Protein AF-A0A951Z8T1-F1 (afdb_monomer_lite)

Radius of gyration: 26.81 Å; chains: 1; bounding box: 50×20×74 Å

Sequence (76 aa):
MMRAENGLFRMGDGGEAAADAGVHIANGTLETSNVNATAALVEMIEIARAYEMQVRAMHAADENAQASASLMRSGG

Secondary structure (DSSP, 8-state):
-EE-TTS-EE-TTSPPPPPPTT----TT-PPPP---HHHHHHHHHHHHHHHHHHHHHHHHHHHHHHHHHHHHHH--

Foldseek 3Di:
DDQDPVRDDADPVRDDDDDDPPDDDDPPDDDDDPDDPVVVVVVVVVVVVVVVVVVVVVVVVVVVVVVVVVVVVVVD

Structure (mmCIF, N/CA/C/O backbone):
data_AF-A0A951Z8T1-F1
#
_entry.id   AF-A0A951Z8T1-F1
#
loop_
_atom_site.group_PDB
_atom_site.id
_atom_site.type_symbol
_atom_site.label_atom_id
_atom_site.label_alt_id
_atom_site.label_comp_id
_atom_site.label_asym_id
_atom_site.label_entity_id
_atom_site.label_seq_id
_atom_site.pdbx_PDB_ins_code
_atom_site.Cartn_x
_atom_site.Cartn_y
_atom_site.Cartn_z
_atom_site.occupancy
_atom_site.B_iso_or_equiv
_atom_site.auth_seq_id
_atom_site.auth_comp_id
_atom_site.auth_asym_id
_atom_site.auth_atom_id
_atom_site.pdbx_PDB_model_num
ATOM 1 N N . MET A 1 1 ? 18.407 -12.013 -9.892 1.00 75.69 1 MET A N 1
ATOM 2 C CA . MET A 1 1 ? 18.142 -10.613 -10.281 1.00 75.69 1 MET A CA 1
ATOM 3 C C . MET A 1 1 ? 17.487 -9.913 -9.108 1.00 75.69 1 MET A C 1
ATOM 5 O O . MET A 1 1 ? 16.546 -10.463 -8.553 1.00 75.69 1 MET A O 1
ATOM 9 N N . MET A 1 2 ? 17.993 -8.753 -8.712 1.00 83.50 2 MET A N 1
ATOM 10 C CA . MET A 1 2 ? 17.457 -7.913 -7.643 1.00 83.50 2 MET A CA 1
ATOM 11 C C . MET A 1 2 ? 17.262 -6.495 -8.173 1.00 83.50 2 MET A C 1
ATOM 13 O O . MET A 1 2 ? 18.102 -5.992 -8.920 1.00 83.50 2 MET A O 1
ATOM 17 N N . ARG A 1 3 ? 16.149 -5.856 -7.813 1.00 84.25 3 ARG A N 1
ATOM 18 C CA . ARG A 1 3 ? 15.911 -4.445 -8.126 1.00 84.25 3 ARG A CA 1
ATOM 19 C C . ARG A 1 3 ? 16.673 -3.591 -7.114 1.00 84.25 3 ARG A C 1
ATOM 21 O O . ARG A 1 3 ? 16.477 -3.749 -5.914 1.00 84.25 3 ARG A O 1
ATOM 28 N N . ALA A 1 4 ? 17.540 -2.716 -7.603 1.00 83.75 4 ALA A N 1
ATOM 29 C CA . ALA A 1 4 ? 18.230 -1.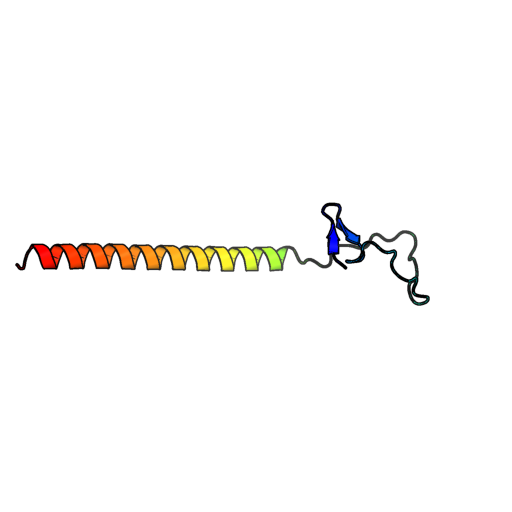728 -6.787 1.00 83.75 4 ALA A CA 1
ATOM 30 C C . ALA A 1 4 ? 17.344 -0.489 -6.565 1.00 83.75 4 ALA A C 1
ATOM 32 O O . ALA A 1 4 ? 16.363 -0.265 -7.277 1.00 83.75 4 ALA A O 1
ATOM 33 N N . GLU A 1 5 ? 17.708 0.336 -5.585 1.00 86.06 5 GLU A N 1
ATOM 34 C CA . GLU A 1 5 ? 16.968 1.550 -5.203 1.00 86.06 5 GLU A CA 1
ATOM 35 C C . GLU A 1 5 ? 16.879 2.584 -6.338 1.00 86.06 5 GLU A C 1
ATOM 37 O O . GLU A 1 5 ? 15.883 3.283 -6.479 1.00 86.06 5 GLU A O 1
ATOM 42 N N . ASN A 1 6 ? 17.874 2.611 -7.229 1.00 83.44 6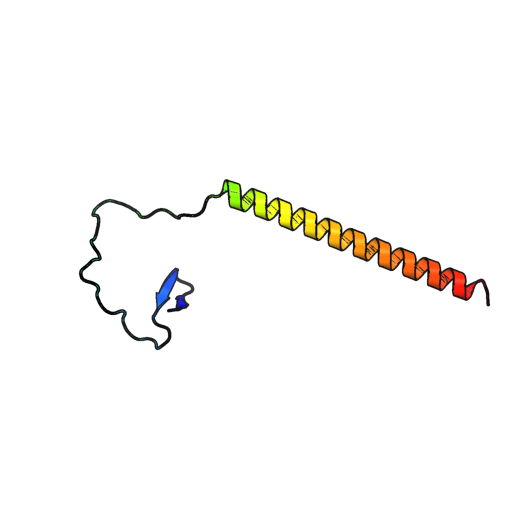 ASN A N 1
ATOM 43 C CA . ASN A 1 6 ? 17.884 3.457 -8.426 1.00 83.44 6 ASN A CA 1
ATOM 44 C C . ASN A 1 6 ? 16.998 2.932 -9.576 1.00 83.44 6 ASN A C 1
ATOM 46 O O . ASN A 1 6 ? 17.046 3.462 -10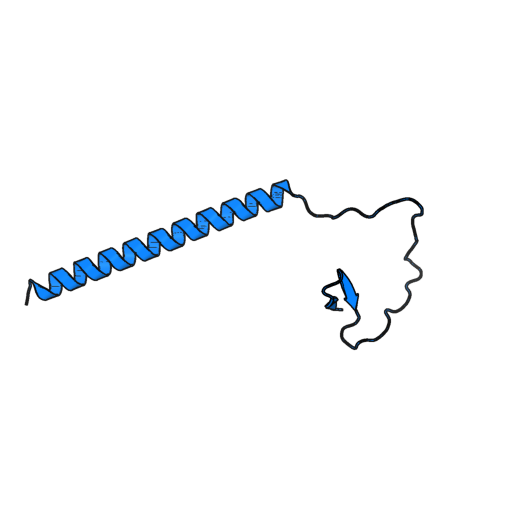.683 1.00 83.44 6 ASN A O 1
ATOM 50 N N . GLY A 1 7 ? 16.229 1.865 -9.346 1.00 78.69 7 GLY A N 1
ATOM 51 C CA . GLY A 1 7 ? 15.311 1.281 -10.319 1.00 78.69 7 GLY A CA 1
ATOM 52 C C . GLY A 1 7 ? 15.949 0.361 -11.362 1.00 78.69 7 GLY A C 1
ATOM 53 O O . GLY A 1 7 ? 15.212 -0.243 -12.144 1.00 78.69 7 GLY A O 1
ATOM 54 N N . LE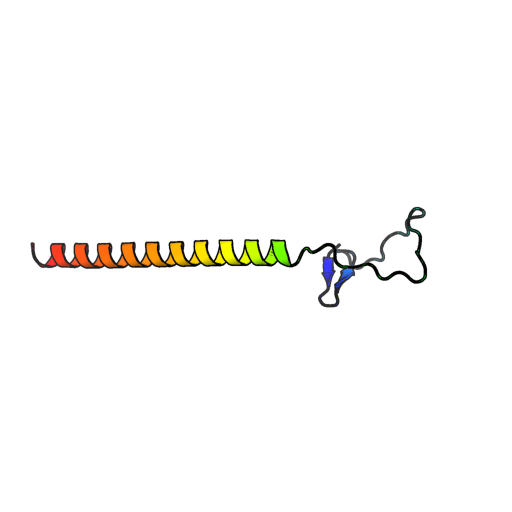U A 1 8 ? 17.277 0.200 -11.352 1.00 83.44 8 LEU A N 1
ATOM 55 C CA . LEU A 1 8 ? 17.987 -0.751 -12.208 1.00 83.44 8 LEU A CA 1
ATOM 56 C C . LEU A 1 8 ? 17.964 -2.156 -11.595 1.00 83.44 8 LEU A C 1
ATOM 58 O O . LEU A 1 8 ? 18.023 -2.326 -10.376 1.00 83.44 8 LEU A O 1
ATOM 62 N N . PHE A 1 9 ? 17.918 -3.183 -12.440 1.00 83.38 9 PHE A N 1
ATOM 63 C CA . PHE A 1 9 ? 18.064 -4.570 -12.001 1.00 83.38 9 PHE A CA 1
ATOM 64 C C . PHE A 1 9 ? 19.533 -4.991 -12.049 1.00 83.38 9 PHE A C 1
ATOM 66 O O . PHE A 1 9 ? 20.245 -4.690 -13.004 1.00 83.38 9 PHE A O 1
ATOM 73 N N . ARG A 1 10 ? 19.986 -5.702 -11.016 1.00 83.81 10 ARG A N 1
ATOM 74 C CA . ARG A 1 10 ? 21.335 -6.274 -10.919 1.00 83.81 10 ARG A CA 1
ATOM 75 C C . ARG A 1 10 ? 21.235 -7.779 -10.755 1.00 83.81 10 ARG A C 1
ATOM 77 O O . ARG A 1 10 ? 20.273 -8.283 -10.170 1.00 83.81 10 ARG A O 1
ATOM 84 N N . MET A 1 11 ? 22.219 -8.513 -11.251 1.00 85.50 11 MET A N 1
ATOM 85 C CA . MET A 1 11 ? 22.260 -9.953 -11.042 1.00 85.50 11 MET A CA 1
ATOM 86 C C . MET A 1 11 ? 22.514 -10.247 -9.552 1.00 85.50 11 MET A C 1
ATOM 88 O O . MET A 1 11 ? 23.116 -9.437 -8.847 1.00 85.50 11 MET A O 1
ATOM 92 N N . GLY A 1 12 ? 21.923 -11.325 -9.023 1.00 77.94 12 GLY A N 1
ATOM 93 C CA . GLY A 1 12 ? 21.909 -11.567 -7.565 1.00 77.94 12 GLY A CA 1
ATOM 94 C C . GLY A 1 12 ? 23.292 -11.898 -6.993 1.00 77.94 12 GLY A C 1
ATOM 95 O O . GLY A 1 12 ? 23.543 -11.699 -5.813 1.00 77.94 12 GLY A O 1
ATOM 96 N N . ASP A 1 13 ? 24.178 -12.359 -7.865 1.00 80.62 13 ASP A N 1
ATOM 97 C CA . ASP A 1 13 ? 25.597 -12.650 -7.675 1.00 80.62 13 ASP A CA 1
ATOM 98 C C . ASP A 1 13 ? 26.509 -11.451 -8.008 1.00 80.62 13 ASP A C 1
ATOM 100 O O . ASP A 1 13 ? 27.726 -11.547 -7.879 1.00 80.62 13 ASP A O 1
ATOM 104 N N . GLY A 1 14 ? 25.940 -10.314 -8.430 1.00 72.75 14 GLY A N 1
ATOM 105 C CA . GLY A 1 14 ? 26.683 -9.112 -8.816 1.00 72.75 14 GLY A CA 1
ATOM 106 C C . GLY A 1 14 ? 27.311 -9.153 -10.215 1.00 72.75 14 GLY A C 1
ATOM 107 O O . GLY A 1 14 ? 27.990 -8.191 -10.575 1.00 72.75 14 GLY A O 1
ATOM 108 N N . GLY A 1 15 ? 27.084 -10.215 -10.997 1.00 78.56 15 GLY A N 1
ATOM 109 C CA . GLY A 1 15 ? 27.582 -10.344 -12.371 1.00 78.56 15 GLY A CA 1
ATOM 110 C C . GLY A 1 15 ? 26.813 -9.506 -13.403 1.00 78.56 15 GLY A C 1
ATOM 111 O O . GLY A 1 15 ? 25.761 -8.929 -13.111 1.00 78.56 15 GLY A O 1
ATOM 112 N N . GLU A 1 16 ? 27.334 -9.456 -14.631 1.00 78.00 16 GLU A N 1
ATOM 113 C CA . GLU A 1 16 ? 26.655 -8.845 -15.783 1.00 78.00 16 GLU A CA 1
ATOM 114 C C . GLU A 1 16 ? 25.664 -9.821 -16.426 1.00 78.00 16 GLU A C 1
ATOM 116 O O . GLU A 1 16 ? 25.944 -11.012 -16.556 1.00 78.00 16 GLU A O 1
ATOM 121 N N . ALA A 1 17 ? 24.504 -9.313 -16.849 1.00 79.69 17 ALA A N 1
ATOM 122 C CA . ALA A 1 17 ? 23.509 -10.122 -17.542 1.00 79.69 17 ALA A CA 1
ATOM 123 C C . ALA A 1 17 ? 24.034 -10.577 -18.912 1.00 79.69 17 ALA A C 1
ATOM 125 O O . ALA A 1 17 ? 24.623 -9.792 -19.654 1.00 79.69 17 ALA A O 1
ATOM 126 N N . ALA A 1 18 ? 23.789 -11.842 -19.261 1.00 81.62 18 ALA A N 1
ATOM 127 C CA . ALA A 1 18 ? 24.133 -12.369 -20.576 1.00 81.62 18 ALA A CA 1
ATOM 128 C C . ALA A 1 18 ? 23.361 -11.619 -21.674 1.00 81.62 18 ALA A C 1
ATOM 130 O O . ALA A 1 18 ? 22.151 -11.418 -21.562 1.00 81.62 18 ALA A O 1
ATOM 131 N N . ALA A 1 19 ? 24.063 -11.215 -22.733 1.00 79.88 19 ALA A N 1
ATOM 132 C CA . ALA A 1 19 ? 23.447 -10.556 -23.877 1.00 79.88 19 ALA A CA 1
ATOM 133 C C . ALA A 1 19 ? 22.569 -11.547 -24.662 1.00 79.88 19 ALA A C 1
ATOM 135 O O . ALA A 1 19 ? 23.033 -12.620 -25.048 1.00 79.88 19 ALA A O 1
ATOM 136 N N . ASP A 1 20 ? 21.315 -11.170 -24.912 1.00 82.19 20 ASP A N 1
ATOM 137 C CA . ASP A 1 20 ? 20.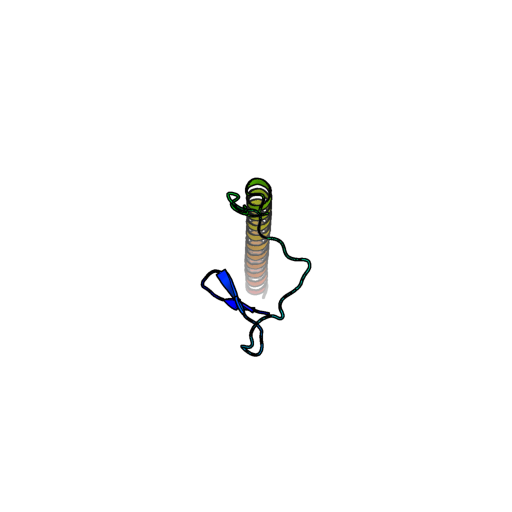362 -11.932 -25.721 1.00 82.19 20 ASP A CA 1
ATOM 138 C C . ASP A 1 20 ? 20.240 -11.308 -27.121 1.00 82.19 20 ASP A C 1
ATOM 140 O O . ASP A 1 20 ? 20.021 -10.104 -27.268 1.00 82.19 20 ASP A O 1
ATOM 144 N N . ALA A 1 21 ? 20.372 -12.141 -28.154 1.00 79.56 21 ALA A N 1
ATOM 145 C CA . ALA A 1 21 ? 20.278 -11.739 -29.554 1.00 79.56 21 ALA A CA 1
ATOM 146 C C . ALA A 1 21 ? 18.850 -11.353 -29.995 1.00 79.56 21 ALA A C 1
ATOM 148 O O . ALA A 1 21 ? 18.698 -10.746 -31.056 1.00 79.56 21 ALA A O 1
ATOM 149 N N . GLY A 1 22 ? 17.816 -11.692 -29.215 1.00 84.81 22 GLY A N 1
ATOM 150 C CA . GLY A 1 22 ? 16.420 -11.330 -29.495 1.00 84.81 22 GLY A CA 1
ATOM 151 C C . GLY A 1 22 ? 16.006 -9.927 -29.032 1.00 84.81 22 GLY A C 1
ATOM 152 O O . GLY A 1 22 ? 14.901 -9.480 -29.344 1.00 84.81 22 GLY A O 1
ATOM 153 N N . VAL A 1 23 ? 16.860 -9.222 -28.284 1.00 80.00 23 VAL A N 1
ATOM 154 C CA . VAL A 1 23 ? 16.554 -7.883 -27.763 1.00 80.00 23 VAL A CA 1
ATOM 155 C C . VAL A 1 23 ? 16.919 -6.824 -28.804 1.00 80.00 23 VAL A C 1
ATOM 157 O O . VAL A 1 23 ? 18.071 -6.697 -29.216 1.00 80.00 23 VAL A O 1
ATOM 160 N N . HIS A 1 24 ? 15.936 -6.019 -29.210 1.00 79.62 24 HIS A N 1
ATOM 161 C CA . HIS A 1 24 ? 16.119 -4.927 -30.166 1.00 79.62 24 HIS A CA 1
ATOM 162 C C . HIS A 1 24 ? 15.778 -3.574 -29.540 1.00 79.62 24 HIS A C 1
ATOM 164 O O . HIS A 1 24 ? 14.795 -3.438 -28.816 1.00 79.62 24 HIS A O 1
ATOM 170 N N . ILE A 1 25 ? 16.583 -2.556 -29.852 1.00 78.44 25 ILE A N 1
ATOM 171 C CA . ILE A 1 25 ? 16.359 -1.185 -29.388 1.00 78.44 25 ILE A CA 1
ATOM 172 C C . ILE A 1 25 ? 15.402 -0.484 -30.356 1.00 78.44 25 ILE A C 1
ATOM 174 O O . ILE A 1 25 ? 15.724 -0.297 -31.529 1.00 78.44 25 ILE A O 1
ATOM 178 N N . ALA A 1 26 ? 14.248 -0.044 -29.857 1.00 78.81 26 ALA A N 1
ATOM 179 C CA . ALA A 1 26 ? 13.373 0.871 -30.581 1.00 78.81 26 ALA A CA 1
ATOM 180 C C . ALA A 1 26 ? 13.825 2.322 -30.322 1.00 78.81 26 ALA A C 1
ATOM 182 O O . ALA A 1 26 ? 13.760 2.813 -29.197 1.00 78.81 26 ALA A O 1
ATOM 183 N N . ASN A 1 27 ? 14.331 3.010 -31.351 1.00 72.62 27 ASN A N 1
ATOM 184 C CA . ASN A 1 27 ? 14.841 4.381 -31.225 1.00 72.62 27 ASN A CA 1
ATOM 185 C C . ASN A 1 27 ? 13.687 5.402 -31.164 1.00 72.62 27 ASN A C 1
ATOM 187 O O . ASN A 1 27 ? 12.730 5.300 -31.929 1.00 72.62 27 ASN A O 1
ATOM 191 N N . GLY A 1 28 ? 13.783 6.392 -30.272 1.00 79.31 28 GLY A N 1
ATOM 192 C CA . GLY A 1 28 ? 12.810 7.485 -30.149 1.00 79.31 28 GLY A CA 1
ATOM 193 C C . GLY A 1 28 ? 11.525 7.160 -29.377 1.00 79.31 28 GLY A C 1
ATOM 194 O O . GLY A 1 28 ? 10.625 7.996 -29.350 1.00 79.31 28 GLY A O 1
ATOM 195 N N . THR A 1 29 ? 11.424 5.989 -28.738 1.00 71.44 29 THR A N 1
ATOM 196 C CA . THR A 1 29 ? 10.290 5.624 -27.873 1.00 71.44 29 THR A CA 1
ATOM 197 C C . THR A 1 29 ? 10.719 5.540 -26.410 1.00 71.44 29 THR A C 1
ATOM 199 O O . THR A 1 29 ? 11.797 5.037 -26.098 1.00 71.44 29 THR A O 1
ATOM 202 N N . LEU A 1 30 ? 9.868 6.033 -25.508 1.00 75.62 30 LEU A N 1
ATOM 203 C CA . LEU A 1 30 ? 10.027 5.878 -24.065 1.00 75.62 30 LEU A CA 1
ATOM 204 C C . LEU A 1 30 ? 9.088 4.765 -23.601 1.00 75.62 30 LEU A C 1
ATOM 206 O O . LEU A 1 30 ? 7.878 4.847 -23.811 1.00 75.62 30 LEU A O 1
ATOM 210 N N . GLU A 1 31 ? 9.639 3.726 -22.982 1.00 75.00 31 GLU A N 1
ATOM 211 C CA . GLU A 1 31 ? 8.832 2.668 -22.381 1.00 75.00 31 GLU A CA 1
ATOM 212 C C . GLU A 1 31 ? 8.073 3.236 -21.176 1.0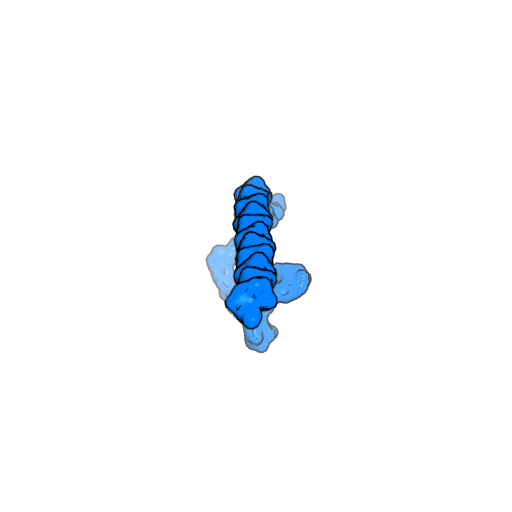0 75.00 31 GLU A C 1
ATOM 214 O O . GLU A 1 31 ? 8.662 3.721 -20.209 1.00 75.00 31 GLU A O 1
ATOM 219 N N . THR A 1 32 ? 6.745 3.236 -21.269 1.00 79.88 32 THR A N 1
ATOM 220 C CA . THR A 1 32 ? 5.876 3.711 -20.193 1.00 79.88 32 THR A CA 1
ATOM 221 C C . THR A 1 32 ? 5.702 2.632 -19.131 1.00 79.88 32 THR A C 1
ATOM 223 O O . THR A 1 32 ? 5.848 1.439 -19.390 1.00 79.88 32 THR A O 1
ATOM 226 N N . SER A 1 33 ? 5.332 3.049 -17.923 1.00 80.88 33 SER A N 1
ATOM 227 C CA . SER A 1 33 ? 4.914 2.111 -16.890 1.00 80.88 33 SER A CA 1
ATOM 228 C C . SER A 1 33 ? 3.707 1.299 -17.365 1.00 80.88 33 SER A C 1
ATOM 230 O O . SER A 1 33 ? 2.771 1.840 -17.954 1.00 80.88 33 SER A O 1
ATOM 232 N N . ASN A 1 34 ? 3.714 0.005 -17.057 1.00 83.69 34 ASN A N 1
ATOM 233 C CA . ASN A 1 34 ? 2.573 -0.888 -17.236 1.00 83.69 34 ASN A CA 1
ATOM 234 C C . ASN A 1 34 ? 1.539 -0.775 -16.094 1.00 83.69 34 ASN A C 1
ATOM 236 O O . ASN A 1 34 ? 0.610 -1.579 -16.029 1.00 83.69 34 ASN A O 1
ATOM 240 N N . VAL A 1 35 ? 1.689 0.194 -15.184 1.00 82.88 35 VAL A N 1
ATOM 241 C CA . VAL A 1 35 ? 0.781 0.398 -14.049 1.00 82.88 35 VAL A CA 1
ATOM 242 C C . VAL A 1 35 ? -0.456 1.186 -14.480 1.00 82.88 35 VAL A C 1
ATOM 244 O O . VAL A 1 35 ? -0.361 2.293 -15.007 1.00 82.88 35 VAL A O 1
ATOM 247 N N . ASN A 1 36 ? -1.639 0.648 -14.177 1.00 87.94 36 ASN A N 1
ATOM 248 C CA . ASN A 1 36 ? -2.899 1.376 -14.293 1.00 87.94 36 ASN A CA 1
ATOM 249 C C . ASN A 1 36 ? -3.204 2.105 -12.975 1.00 87.94 36 ASN A C 1
ATOM 251 O O . ASN A 1 36 ? -3.587 1.485 -11.982 1.00 87.94 36 ASN A O 1
ATOM 255 N N . ALA A 1 37 ? -3.052 3.431 -12.975 1.00 87.88 37 ALA A N 1
ATOM 256 C CA . ALA A 1 37 ? -3.238 4.253 -11.780 1.00 87.88 37 ALA A CA 1
ATOM 257 C C . ALA A 1 37 ? -4.658 4.161 -11.189 1.00 87.88 37 ALA A C 1
ATOM 259 O O . ALA A 1 37 ? -4.817 4.174 -9.972 1.00 87.88 37 ALA A O 1
ATOM 260 N N . THR A 1 38 ? -5.694 4.036 -12.024 1.00 90.12 38 THR A N 1
ATOM 261 C CA . THR A 1 38 ? -7.085 3.943 -11.558 1.00 90.12 38 THR A CA 1
ATOM 262 C C . THR A 1 38 ? -7.335 2.636 -10.817 1.00 90.12 38 THR A C 1
ATOM 264 O O . THR A 1 38 ? -7.916 2.657 -9.736 1.00 90.12 38 THR A O 1
ATOM 267 N N . ALA A 1 39 ? -6.859 1.513 -11.362 1.00 90.62 39 ALA A N 1
ATOM 268 C CA . ALA A 1 39 ? -6.984 0.213 -10.707 1.00 90.62 39 ALA A CA 1
ATOM 269 C C . ALA A 1 39 ? -6.254 0.193 -9.354 1.00 90.62 39 ALA A C 1
ATOM 271 O O . ALA A 1 39 ? -6.833 -0.227 -8.356 1.00 90.62 39 ALA A O 1
ATOM 272 N N . ALA A 1 40 ? -5.037 0.744 -9.299 1.00 91.50 40 ALA A N 1
ATOM 273 C CA . ALA A 1 40 ? -4.264 0.836 -8.061 1.00 91.50 40 ALA A CA 1
ATOM 274 C C . ALA A 1 40 ? -4.961 1.694 -6.987 1.00 91.50 40 ALA A C 1
ATOM 276 O O . ALA A 1 40 ? -4.924 1.365 -5.805 1.00 91.50 40 ALA A O 1
ATOM 277 N N . LEU A 1 41 ? -5.625 2.788 -7.378 1.00 93.94 41 LEU A N 1
ATOM 278 C CA . LEU A 1 41 ? -6.399 3.619 -6.447 1.00 93.94 41 LEU A CA 1
ATOM 279 C C . LEU A 1 41 ? -7.627 2.893 -5.896 1.00 93.94 41 LEU A C 1
ATOM 281 O O . LEU A 1 41 ? -7.923 3.028 -4.710 1.00 93.94 41 LEU A O 1
ATOM 285 N N . VAL A 1 42 ? -8.326 2.116 -6.724 1.00 94.69 42 VAL A N 1
ATOM 286 C CA . VAL A 1 42 ? -9.466 1.307 -6.266 1.00 94.69 42 VAL A CA 1
ATOM 287 C C . VAL A 1 42 ? -9.002 0.250 -5.266 1.00 94.69 42 VAL A C 1
ATOM 289 O O . VAL A 1 42 ? -9.575 0.160 -4.183 1.00 94.69 42 VAL A O 1
ATOM 292 N N . GLU A 1 43 ? -7.917 -0.461 -5.572 1.00 94.62 43 GLU A N 1
ATOM 293 C CA . GLU A 1 43 ? -7.312 -1.441 -4.664 1.00 94.62 43 GLU A CA 1
ATOM 294 C C . GLU A 1 43 ? -6.906 -0.799 -3.325 1.00 94.62 43 GLU A C 1
ATOM 296 O O . GLU A 1 43 ? -7.228 -1.317 -2.255 1.00 94.62 43 GLU A O 1
ATOM 301 N N . MET A 1 44 ? -6.287 0.386 -3.356 1.00 95.75 44 MET A N 1
ATOM 302 C CA . MET A 1 44 ? -5.957 1.131 -2.136 1.00 95.75 44 MET A CA 1
ATOM 303 C C . MET A 1 44 ? -7.199 1.474 -1.297 1.00 95.75 44 MET A C 1
ATOM 305 O O . MET A 1 44 ? -7.161 1.356 -0.070 1.00 95.75 44 MET A O 1
ATOM 309 N N . ILE A 1 45 ? -8.305 1.880 -1.928 1.00 95.44 45 ILE A N 1
ATOM 310 C CA . ILE A 1 45 ? -9.562 2.192 -1.226 1.00 95.44 45 ILE A CA 1
ATOM 311 C C . ILE A 1 45 ? -10.165 0.933 -0.591 1.00 95.44 45 ILE A C 1
ATOM 313 O O . ILE A 1 45 ? -10.663 0.991 0.538 1.00 95.44 45 ILE A O 1
ATOM 317 N N . GLU A 1 46 ? -10.126 -0.199 -1.291 1.00 96.06 46 GLU A N 1
ATOM 318 C CA . GLU A 1 46 ? -10.603 -1.481 -0.766 1.00 96.06 46 GLU A CA 1
ATOM 319 C C . GLU A 1 46 ? -9.805 -1.908 0.468 1.00 96.06 46 GLU A C 1
ATOM 321 O O . GLU A 1 46 ? -10.398 -2.230 1.503 1.00 96.06 46 GLU A O 1
ATOM 326 N N . ILE A 1 47 ? -8.474 -1.815 0.399 1.00 96.31 47 ILE A N 1
ATOM 327 C CA . ILE A 1 47 ? -7.580 -2.104 1.527 1.00 96.31 47 ILE A CA 1
ATOM 328 C C . ILE A 1 47 ? -7.882 -1.177 2.711 1.00 96.31 47 ILE A C 1
ATOM 330 O O . ILE A 1 47 ? -7.996 -1.648 3.844 1.00 96.31 47 ILE A O 1
ATOM 334 N N . ALA A 1 48 ? -8.067 0.125 2.468 1.00 96.62 48 ALA A N 1
ATOM 335 C CA . ALA A 1 48 ? -8.380 1.087 3.524 1.00 96.62 48 ALA A CA 1
ATOM 336 C C . ALA A 1 48 ? -9.701 0.753 4.237 1.00 96.62 48 ALA A C 1
ATOM 338 O O . ALA A 1 48 ? -9.754 0.729 5.468 1.00 96.62 48 ALA A O 1
ATOM 339 N N . ARG A 1 49 ? -10.757 0.415 3.486 1.00 96.88 49 ARG A N 1
ATOM 340 C CA . ARG A 1 49 ? -12.041 -0.002 4.075 1.00 96.88 49 ARG A CA 1
ATOM 341 C C . ARG A 1 49 ? -11.931 -1.311 4.848 1.00 96.88 49 ARG A C 1
ATOM 343 O O . ARG A 1 49 ? -12.531 -1.434 5.915 1.00 96.88 49 ARG A O 1
ATOM 350 N N . ALA A 1 50 ? -11.183 -2.283 4.330 1.00 96.06 50 ALA A N 1
ATOM 351 C CA . ALA A 1 50 ? -10.948 -3.544 5.028 1.00 96.06 50 ALA A CA 1
ATOM 352 C C . ALA A 1 50 ? -10.229 -3.311 6.366 1.00 96.06 50 ALA A C 1
ATOM 354 O O . ALA A 1 50 ? -10.638 -3.861 7.391 1.00 96.06 50 ALA A O 1
ATOM 355 N N . TYR A 1 51 ? -9.223 -2.433 6.376 1.00 96.62 51 TYR A N 1
ATOM 356 C CA . TYR A 1 51 ? -8.525 -2.026 7.591 1.00 96.62 51 TYR A CA 1
ATOM 357 C C . TYR A 1 51 ? -9.460 -1.333 8.593 1.00 96.62 51 TYR A C 1
ATOM 359 O O . TYR A 1 51 ? -9.499 -1.716 9.761 1.00 96.62 51 TYR A O 1
ATOM 367 N N . GLU A 1 52 ? -10.275 -0.369 8.154 1.00 96.06 52 GLU A N 1
ATOM 368 C CA . GLU A 1 52 ? -11.251 0.293 9.032 1.00 96.06 52 GLU A CA 1
ATOM 369 C C . GLU A 1 52 ? -12.232 -0.702 9.667 1.00 96.06 52 GLU A C 1
ATOM 371 O O . GLU A 1 52 ? -12.530 -0.614 10.861 1.00 96.06 52 GLU A O 1
ATOM 376 N N . MET A 1 53 ? -12.724 -1.672 8.892 1.00 96.50 53 MET A N 1
ATOM 377 C CA . MET A 1 53 ? -13.590 -2.736 9.403 1.00 96.50 53 MET A CA 1
ATOM 378 C C . MET A 1 53 ? -12.875 -3.611 10.436 1.00 96.50 53 MET A C 1
ATOM 380 O O . MET A 1 53 ? -13.465 -3.941 11.466 1.00 96.50 53 MET A O 1
ATOM 384 N N . GLN A 1 54 ? -11.604 -3.946 10.198 1.00 95.81 54 GLN A N 1
ATOM 385 C CA . GLN A 1 54 ? -10.785 -4.700 11.146 1.00 95.81 54 GLN A CA 1
ATOM 386 C C . GLN A 1 54 ? -10.609 -3.939 12.470 1.00 95.81 54 GLN A C 1
ATOM 388 O O . GLN A 1 54 ? -10.784 -4.524 13.539 1.00 95.81 54 GLN A O 1
ATOM 393 N N . VAL A 1 55 ? -10.341 -2.633 12.412 1.00 97.31 55 VAL A N 1
ATOM 394 C CA . VAL A 1 55 ? -10.213 -1.775 13.601 1.00 97.31 55 VAL A CA 1
ATOM 395 C C . VAL A 1 55 ? -11.534 -1.684 14.368 1.00 97.31 55 VAL A C 1
ATOM 397 O O . VAL A 1 55 ? -11.556 -1.834 15.589 1.00 97.31 55 VAL A O 1
ATOM 400 N N . ARG A 1 56 ? -12.663 -1.511 13.670 1.00 96.00 56 ARG A N 1
ATOM 401 C CA . ARG A 1 56 ? -13.994 -1.504 14.305 1.00 96.00 56 ARG A CA 1
ATOM 402 C C . ARG A 1 56 ? -14.305 -2.823 15.012 1.00 96.00 56 ARG A C 1
ATOM 404 O O . ARG A 1 56 ? -14.836 -2.804 16.118 1.00 96.00 56 ARG A O 1
ATOM 411 N N . ALA A 1 57 ? -13.968 -3.954 14.394 1.00 96.50 57 ALA A N 1
ATOM 412 C CA . ALA A 1 57 ? -14.164 -5.267 15.001 1.00 96.50 57 ALA A CA 1
ATOM 413 C C . ALA A 1 57 ? -13.321 -5.442 16.277 1.00 96.50 57 ALA A C 1
ATOM 415 O O . ALA A 1 57 ? -13.825 -5.972 17.266 1.00 96.50 57 ALA A O 1
ATOM 416 N N . MET A 1 58 ? -12.074 -4.955 16.277 1.00 95.94 58 MET A N 1
ATOM 417 C CA . MET A 1 58 ? -11.225 -4.945 17.475 1.00 95.94 58 MET A CA 1
ATOM 418 C C . MET A 1 58 ? -11.841 -4.103 18.597 1.00 95.94 58 MET A C 1
ATOM 420 O O . MET A 1 58 ? -11.970 -4.595 19.713 1.00 95.94 58 MET A O 1
ATOM 424 N N . HIS A 1 59 ? -12.309 -2.887 18.301 1.00 96.00 59 HIS A N 1
ATOM 425 C CA . HIS A 1 59 ? -12.970 -2.045 19.305 1.00 96.00 59 HIS A CA 1
ATOM 426 C C . HIS A 1 59 ? -14.225 -2.695 19.893 1.00 96.00 59 HIS A C 1
ATOM 428 O O . HIS A 1 59 ? -14.400 -2.697 21.108 1.00 96.00 59 HIS A O 1
ATOM 434 N N . ALA A 1 60 ? -15.068 -3.300 19.054 1.00 94.56 60 ALA A N 1
ATOM 435 C CA . ALA A 1 60 ? -16.251 -4.012 19.528 1.00 94.56 60 ALA A CA 1
ATOM 436 C C . ALA A 1 60 ? -15.884 -5.194 20.446 1.00 94.56 60 ALA A C 1
ATOM 438 O O . ALA A 1 60 ? -16.558 -5.439 21.449 1.00 94.56 60 ALA A O 1
ATOM 439 N N . ALA A 1 61 ? -14.806 -5.919 20.129 1.00 94.12 61 ALA A N 1
ATOM 440 C CA . ALA A 1 61 ? -14.299 -6.992 20.980 1.00 94.12 61 ALA A CA 1
ATOM 441 C C . ALA A 1 61 ? -13.791 -6.462 22.334 1.00 94.12 61 ALA A C 1
ATOM 443 O O . ALA A 1 61 ? -14.125 -7.043 23.371 1.00 94.12 61 ALA A O 1
ATOM 444 N N . ASP A 1 62 ? -13.053 -5.350 22.339 1.00 93.81 62 ASP A N 1
ATOM 445 C CA . ASP A 1 62 ? -12.548 -4.707 23.558 1.00 93.81 62 ASP A CA 1
ATOM 446 C C . ASP A 1 62 ? -13.685 -4.197 24.455 1.00 93.81 62 ASP A C 1
ATOM 448 O O . ASP A 1 62 ? -13.679 -4.438 25.666 1.00 93.81 62 ASP A O 1
ATOM 452 N N . GLU A 1 63 ? -14.692 -3.536 23.880 1.00 93.38 63 GLU A N 1
ATOM 453 C CA . GLU A 1 63 ? -15.876 -3.072 24.614 1.00 93.38 63 GLU A CA 1
ATOM 454 C C . GLU A 1 63 ? -16.635 -4.242 25.254 1.00 93.38 63 GLU A C 1
ATOM 456 O O . GLU A 1 63 ? -16.978 -4.204 26.441 1.00 93.38 63 GLU A O 1
ATOM 461 N N . ASN A 1 64 ? -16.839 -5.325 24.500 1.00 91.44 64 ASN A N 1
ATOM 462 C CA . ASN A 1 64 ? -17.500 -6.526 25.003 1.00 91.44 64 ASN A CA 1
ATOM 463 C C . ASN A 1 64 ? -16.702 -7.202 26.134 1.00 91.44 64 ASN A C 1
ATOM 465 O O . ASN A 1 64 ? -17.281 -7.654 27.130 1.00 91.44 64 ASN A O 1
ATOM 469 N N . ALA A 1 65 ? -15.372 -7.247 26.015 1.00 91.06 65 ALA A N 1
ATOM 470 C CA . ALA A 1 65 ? -14.496 -7.773 27.058 1.00 91.06 65 ALA A CA 1
ATOM 471 C C . ALA A 1 65 ? -14.575 -6.930 28.344 1.00 91.06 65 ALA A C 1
ATOM 473 O O . ALA A 1 65 ? -14.692 -7.485 29.440 1.00 91.06 65 ALA A O 1
ATOM 474 N N . GLN A 1 66 ? -14.585 -5.597 28.229 1.00 91.38 66 GLN A N 1
ATOM 475 C CA . GLN A 1 66 ? -14.735 -4.691 29.374 1.00 91.38 66 GLN A CA 1
ATOM 476 C C . GLN A 1 66 ? -16.094 -4.841 30.066 1.00 91.38 66 GLN A C 1
ATOM 478 O O . GLN A 1 66 ? -16.150 -4.916 31.300 1.00 91.38 66 GLN A O 1
ATOM 483 N N . ALA A 1 67 ? -17.181 -4.919 29.292 1.00 89.88 67 ALA A N 1
ATOM 484 C CA . ALA A 1 67 ? -18.525 -5.125 29.823 1.00 89.88 67 ALA A CA 1
ATOM 485 C C . ALA A 1 67 ? -18.619 -6.454 30.587 1.00 89.88 67 ALA A C 1
ATOM 487 O O . ALA A 1 67 ? -19.063 -6.480 31.737 1.00 89.88 67 ALA A O 1
ATOM 488 N N . SER A 1 68 ? -18.103 -7.534 29.995 1.00 88.50 68 SER A N 1
ATOM 489 C CA . SER A 1 68 ? -18.043 -8.859 30.624 1.00 88.50 68 SER A CA 1
ATOM 490 C C . SER A 1 68 ? -17.247 -8.833 31.931 1.00 88.50 68 SER A C 1
ATOM 492 O O . SER A 1 68 ? -17.718 -9.321 32.959 1.00 88.50 68 SER A O 1
ATOM 494 N N . ALA A 1 69 ? -16.077 -8.188 31.934 1.00 88.75 69 ALA A N 1
ATOM 495 C CA . ALA A 1 69 ? -15.264 -8.037 33.136 1.00 88.75 69 ALA A CA 1
ATOM 496 C C . ALA A 1 69 ? -15.977 -7.222 34.231 1.00 88.75 69 ALA A C 1
ATOM 498 O O . ALA A 1 69 ? -15.800 -7.499 35.417 1.00 88.75 69 ALA A O 1
ATOM 499 N N . SER A 1 70 ? -16.784 -6.223 33.861 1.00 85.88 70 SER A N 1
ATOM 500 C CA . SER A 1 70 ? -17.591 -5.454 34.816 1.00 85.88 70 SER A CA 1
ATOM 501 C C . SER A 1 70 ? -18.699 -6.292 35.449 1.00 85.88 70 SER A C 1
ATOM 503 O O . SER A 1 70 ? -18.861 -6.266 36.669 1.00 85.88 70 SER A O 1
ATOM 505 N N . LEU A 1 71 ? -19.400 -7.097 34.646 1.00 84.75 71 LEU A N 1
ATOM 506 C CA . LEU A 1 71 ? -20.433 -8.011 35.139 1.00 84.75 71 LEU A CA 1
ATOM 507 C C . LEU A 1 71 ? -19.861 -9.014 36.150 1.00 84.75 71 LEU A C 1
ATOM 509 O O . LEU A 1 71 ? -20.439 -9.184 37.224 1.00 84.75 71 LEU A O 1
ATOM 513 N N . MET A 1 72 ? -18.689 -9.594 35.866 1.00 85.12 72 MET A N 1
ATOM 514 C CA . MET A 1 72 ? -18.002 -10.510 36.789 1.00 85.12 72 MET A CA 1
ATOM 515 C C . MET A 1 72 ? -17.647 -9.858 38.135 1.00 85.12 72 MET A C 1
ATOM 517 O O . MET A 1 72 ? -17.673 -10.539 39.153 1.00 85.12 72 MET A O 1
ATOM 521 N N . ARG A 1 73 ? -17.348 -8.551 38.166 1.00 80.06 73 ARG A N 1
ATOM 522 C CA . ARG A 1 73 ? -17.074 -7.816 39.417 1.00 80.06 73 ARG A CA 1
ATOM 523 C C . ARG A 1 73 ? -18.329 -7.475 40.218 1.00 80.06 73 ARG A C 1
ATOM 525 O O . ARG A 1 73 ? -18.225 -7.270 41.417 1.00 80.06 73 ARG A O 1
ATOM 532 N N . SER A 1 74 ? -19.480 -7.344 39.561 1.00 76.69 74 SER A N 1
ATOM 533 C CA . SER A 1 74 ? -20.751 -7.000 40.219 1.00 76.69 74 SER A CA 1
ATOM 534 C C . SER A 1 74 ? -21.552 -8.212 40.706 1.00 76.69 74 SER A C 1
ATOM 536 O O . SER A 1 74 ? -22.444 -8.053 41.532 1.00 76.69 74 SER A O 1
ATOM 538 N N . GLY A 1 75 ? -21.270 -9.400 40.160 1.00 64.62 75 GLY A N 1
ATOM 539 C CA . GLY A 1 75 ? -21.972 -10.651 40.463 1.00 64.62 75 GLY A CA 1
ATOM 540 C C . GLY A 1 75 ? -21.220 -11.613 41.391 1.00 64.62 75 GLY A C 1
ATOM 541 O O . GLY A 1 75 ? -21.662 -12.753 41.527 1.00 64.62 75 GLY A O 1
ATOM 542 N N . GLY A 1 76 ? -20.098 -11.187 41.980 1.00 52.28 76 GLY A N 1
ATOM 543 C CA . GLY A 1 76 ? -19.367 -11.893 43.040 1.00 52.28 76 GLY A CA 1
ATOM 544 C C . GLY A 1 76 ? -19.341 -11.061 44.311 1.00 52.28 76 GLY A C 1
ATOM 545 O O . GLY A 1 76 ? -19.384 -11.676 45.398 1.00 52.28 76 GLY A O 1
#

pLDDT: mean 85.83, std 8.68, range [52.28, 97.31]